Protein AF-A0A660Y8M0-F1 (afdb_monomer_lite)

Structure (mmCIF, N/CA/C/O backbone):
data_AF-A0A660Y8M0-F1
#
_entry.id   AF-A0A660Y8M0-F1
#
loop_
_atom_site.group_PDB
_atom_site.id
_atom_site.type_symbol
_atom_site.label_atom_id
_atom_site.label_alt_id
_atom_site.label_comp_id
_atom_site.label_asym_id
_atom_site.label_entity_id
_atom_site.label_seq_id
_atom_site.pdbx_PDB_ins_code
_atom_site.Cartn_x
_atom_site.Cartn_y
_atom_site.Cartn_z
_atom_site.occupancy
_atom_site.B_iso_or_equiv
_atom_site.auth_seq_id
_atom_site.auth_comp_id
_atom_site.auth_asym_id
_atom_site.auth_atom_id
_atom_site.pdbx_PDB_model_num
ATOM 1 N N . MET A 1 1 ? 20.656 5.392 -5.029 1.00 42.03 1 MET A N 1
ATOM 2 C CA . MET A 1 1 ? 19.446 4.885 -5.705 1.00 42.03 1 MET A CA 1
ATOM 3 C C . MET A 1 1 ? 18.624 4.245 -4.601 1.00 42.03 1 MET A C 1
ATOM 5 O O . MET A 1 1 ? 19.071 3.235 -4.079 1.00 42.03 1 MET A O 1
ATOM 9 N N . ALA A 1 2 ? 17.580 4.914 -4.108 1.00 42.44 2 ALA A N 1
ATOM 10 C CA . ALA A 1 2 ? 16.784 4.403 -2.990 1.00 42.44 2 ALA A CA 1
ATOM 11 C C . ALA A 1 2 ? 16.094 3.099 -3.422 1.00 42.44 2 ALA A C 1
ATOM 13 O O . ALA A 1 2 ? 15.523 3.035 -4.514 1.00 42.44 2 ALA A O 1
ATOM 14 N N . ASN A 1 3 ? 16.236 2.042 -2.625 1.00 54.84 3 ASN A N 1
ATOM 15 C CA . ASN A 1 3 ? 15.782 0.700 -2.972 1.00 54.84 3 ASN A CA 1
ATOM 16 C C . ASN A 1 3 ? 14.257 0.599 -2.810 1.00 54.84 3 ASN A C 1
ATOM 18 O O . ASN A 1 3 ? 13.773 0.027 -1.841 1.00 54.84 3 ASN A O 1
ATOM 22 N N . SER A 1 4 ? 13.507 1.085 -3.806 1.00 68.44 4 SER A N 1
ATOM 23 C CA . SER A 1 4 ? 12.031 1.067 -3.855 1.00 68.44 4 SER A CA 1
ATOM 24 C C . SER A 1 4 ? 11.395 -0.301 -3.552 1.00 68.44 4 SER A C 1
ATOM 26 O O . SER A 1 4 ? 10.241 -0.357 -3.139 1.00 68.44 4 SER A O 1
ATOM 28 N N . TYR A 1 5 ? 12.124 -1.401 -3.755 1.00 70.50 5 TYR A N 1
ATOM 29 C CA . TYR A 1 5 ? 11.663 -2.749 -3.425 1.00 70.50 5 TYR A CA 1
ATOM 30 C C . TYR A 1 5 ? 11.749 -3.064 -1.923 1.00 70.50 5 TYR A C 1
ATOM 32 O O . TYR A 1 5 ? 10.854 -3.699 -1.375 1.00 70.50 5 TYR A O 1
ATOM 40 N N . SER A 1 6 ? 12.802 -2.605 -1.242 1.00 75.00 6 SER A N 1
ATOM 41 C CA . SER A 1 6 ? 12.973 -2.797 0.204 1.00 75.00 6 SER A CA 1
ATOM 42 C C . SER A 1 6 ? 11.938 -2.000 0.997 1.00 75.00 6 SER A C 1
ATOM 44 O O . SER A 1 6 ? 11.353 -2.539 1.932 1.00 75.00 6 SER A O 1
ATOM 46 N N . ASP A 1 7 ? 11.658 -0.766 0.570 1.00 79.44 7 ASP A N 1
ATOM 47 C CA . ASP A 1 7 ? 10.655 0.100 1.201 1.00 79.44 7 ASP A CA 1
ATOM 48 C C . ASP A 1 7 ? 9.244 -0.494 1.063 1.00 79.44 7 ASP A C 1
ATOM 50 O O . ASP A 1 7 ? 8.465 -0.505 2.014 1.00 79.44 7 ASP A O 1
ATOM 54 N N . TYR A 1 8 ? 8.942 -1.073 -0.106 1.00 81.81 8 TYR A N 1
ATOM 55 C CA . TYR A 1 8 ? 7.708 -1.821 -0.350 1.00 81.81 8 TYR A CA 1
ATOM 56 C C . TYR A 1 8 ? 7.564 -3.026 0.590 1.00 81.81 8 TYR A C 1
ATOM 58 O O . TYR A 1 8 ? 6.522 -3.179 1.227 1.00 81.81 8 TYR A O 1
ATOM 66 N N . LEU A 1 9 ? 8.597 -3.870 0.690 1.00 83.88 9 LEU A N 1
ATOM 67 C CA . LEU A 1 9 ? 8.555 -5.064 1.537 1.00 83.88 9 LEU A CA 1
ATOM 68 C C . LEU A 1 9 ? 8.370 -4.708 3.014 1.00 83.88 9 LEU A C 1
ATOM 70 O O . LEU A 1 9 ? 7.603 -5.368 3.714 1.00 83.88 9 LEU A O 1
ATOM 74 N N . LEU A 1 10 ? 9.042 -3.652 3.478 1.00 87.56 10 LEU A N 1
ATOM 75 C CA . LEU A 1 10 ? 8.898 -3.164 4.844 1.00 87.56 10 LEU A CA 1
ATOM 76 C C . LEU A 1 10 ? 7.477 -2.645 5.099 1.00 87.56 10 LEU A C 1
ATOM 78 O O . LEU A 1 10 ? 6.833 -3.063 6.060 1.00 87.56 10 LEU A O 1
ATOM 82 N N . ALA A 1 11 ? 6.963 -1.785 4.216 1.00 88.69 11 ALA A N 1
ATOM 83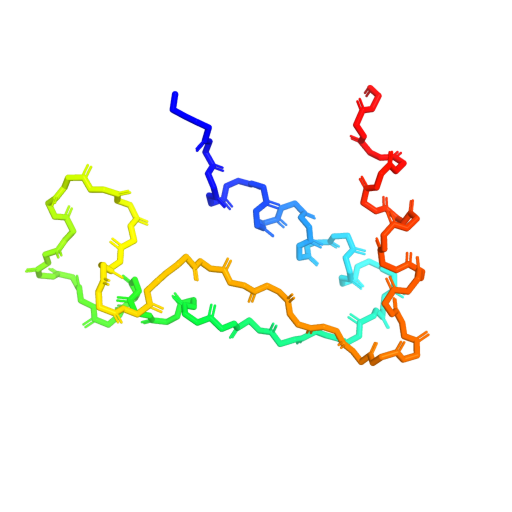 C CA . ALA A 1 11 ? 5.615 -1.243 4.340 1.00 88.69 11 ALA A CA 1
ATOM 84 C C . ALA A 1 11 ? 4.543 -2.347 4.301 1.00 88.69 11 ALA A C 1
ATOM 86 O O . ALA A 1 11 ? 3.641 -2.348 5.137 1.00 88.69 11 ALA A O 1
ATOM 87 N N . GLY A 1 12 ? 4.664 -3.317 3.389 1.00 88.69 12 GLY A N 1
ATOM 88 C CA . GLY A 1 12 ? 3.770 -4.475 3.314 1.00 88.69 12 GLY A CA 1
ATOM 89 C C . GLY A 1 12 ? 3.784 -5.300 4.603 1.00 88.69 12 GLY A C 1
ATOM 90 O O . GLY A 1 12 ? 2.728 -5.531 5.188 1.00 88.69 12 GLY A O 1
ATOM 91 N N . SER A 1 13 ? 4.972 -5.650 5.110 1.00 88.62 13 SER A N 1
ATOM 92 C CA . SER A 1 13 ? 5.122 -6.406 6.364 1.00 88.62 13 SER A CA 1
ATOM 93 C C . SER A 1 13 ? 4.471 -5.705 7.562 1.00 88.62 13 SER A C 1
ATOM 95 O O . SER A 1 13 ? 3.860 -6.361 8.404 1.00 88.62 13 SER A O 1
ATOM 97 N N . LEU A 1 14 ? 4.583 -4.377 7.657 1.00 91.38 14 LEU A N 1
ATOM 98 C CA . LEU A 1 14 ? 3.973 -3.599 8.742 1.00 91.38 14 LEU A CA 1
ATOM 99 C C . LEU A 1 14 ? 2.442 -3.596 8.655 1.00 91.38 14 LEU A C 1
ATOM 101 O O . LEU A 1 14 ? 1.755 -3.698 9.674 1.00 91.38 14 LEU A O 1
ATOM 105 N N . LEU A 1 15 ? 1.893 -3.493 7.444 1.00 90.44 15 LEU A N 1
ATOM 106 C CA . LEU A 1 15 ? 0.448 -3.557 7.227 1.00 90.44 15 LEU A CA 1
ATOM 107 C C . LEU A 1 15 ? -0.107 -4.947 7.555 1.00 90.44 15 LEU A C 1
ATOM 109 O O . LEU A 1 15 ? -1.150 -5.037 8.210 1.00 90.44 15 LEU A O 1
ATOM 113 N N . GLU A 1 16 ? 0.614 -6.011 7.193 1.00 89.88 16 GLU A N 1
ATOM 114 C CA . GLU A 1 16 ? 0.276 -7.387 7.578 1.00 89.88 16 GLU A CA 1
ATOM 115 C C . GLU A 1 16 ? 0.280 -7.564 9.101 1.00 89.88 16 GLU A C 1
ATOM 117 O O . GLU A 1 16 ? -0.705 -8.046 9.665 1.00 89.88 16 GLU A O 1
ATOM 122 N N . GLU A 1 17 ? 1.330 -7.103 9.791 1.00 91.88 17 GLU A N 1
ATOM 123 C CA . GLU A 1 17 ? 1.431 -7.178 11.256 1.00 91.88 17 GLU A CA 1
ATOM 124 C C . GLU A 1 17 ? 0.237 -6.491 11.944 1.00 91.88 17 GLU A C 1
ATOM 126 O O . GLU A 1 17 ? -0.325 -6.9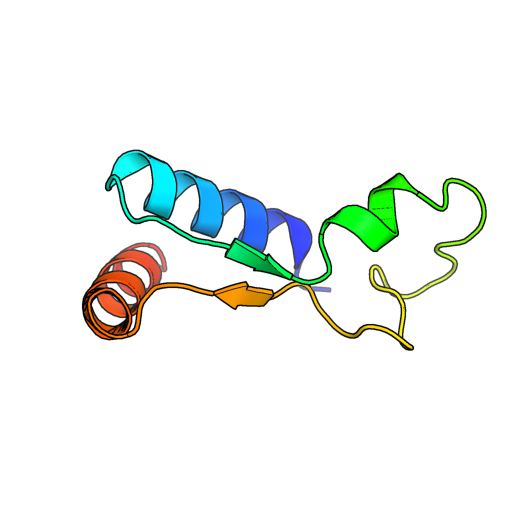95 12.922 1.00 91.88 17 GLU A O 1
ATOM 131 N N . LYS A 1 18 ? -0.201 -5.342 11.413 1.00 90.50 18 LYS A N 1
ATOM 132 C CA . LYS A 1 18 ? -1.334 -4.575 11.954 1.00 90.50 18 LYS A CA 1
ATOM 133 C C . LYS A 1 18 ? -2.701 -5.023 11.430 1.00 90.50 18 LYS A C 1
ATOM 135 O O . LYS A 1 18 ? -3.703 -4.410 11.813 1.00 90.50 18 LYS A O 1
ATOM 140 N N . ASN A 1 19 ? -2.758 -6.103 10.644 1.00 91.25 19 ASN A N 1
ATOM 141 C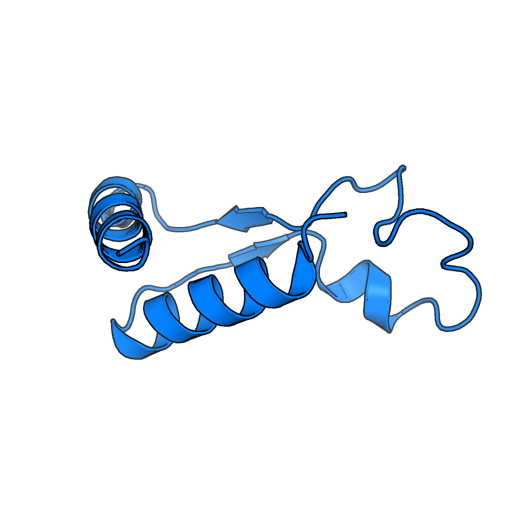 CA . ASN A 1 19 ? -3.972 -6.648 10.028 1.00 91.25 19 ASN A CA 1
ATOM 142 C C . ASN A 1 19 ? -4.742 -5.600 9.203 1.00 91.25 19 ASN A C 1
ATOM 144 O O . ASN A 1 19 ? -5.972 -5.548 9.244 1.00 91.25 19 ASN A O 1
ATOM 148 N N . ILE A 1 20 ? -4.019 -4.740 8.483 1.00 91.06 20 ILE A N 1
ATOM 149 C CA . ILE A 1 20 ? -4.605 -3.750 7.576 1.00 91.06 20 ILE A CA 1
ATOM 150 C C . ILE A 1 20 ? -4.635 -4.361 6.174 1.00 91.06 20 ILE A C 1
ATOM 152 O O . ILE A 1 20 ? -3.572 -4.619 5.611 1.00 91.06 20 ILE A O 1
ATOM 156 N N . PRO A 1 21 ? -5.819 -4.597 5.582 1.00 88.06 21 PRO A N 1
ATOM 157 C CA . PRO A 1 21 ? -5.909 -5.099 4.220 1.00 88.06 21 PRO A CA 1
ATOM 158 C C . PRO A 1 21 ? -5.346 -4.080 3.229 1.00 88.06 21 PRO A C 1
ATOM 160 O O . PRO A 1 21 ? -5.736 -2.909 3.233 1.00 88.06 21 PRO A O 1
ATOM 163 N N . PHE A 1 22 ? -4.483 -4.546 2.335 1.00 87.62 22 PHE A N 1
ATOM 164 C CA . PHE A 1 22 ? -3.927 -3.732 1.265 1.00 87.62 22 PHE A CA 1
ATOM 165 C C . PHE A 1 22 ? -3.941 -4.487 -0.061 1.00 87.62 22 PHE A C 1
ATOM 167 O O . PHE A 1 22 ? -4.014 -5.715 -0.114 1.00 87.62 22 PHE A O 1
ATOM 174 N N . LEU A 1 23 ? -3.895 -3.724 -1.144 1.00 85.62 23 LEU A N 1
ATOM 175 C CA . LEU A 1 23 ? -3.695 -4.209 -2.497 1.00 85.62 23 LEU A CA 1
ATOM 176 C C . LEU A 1 23 ? -2.377 -3.661 -3.013 1.00 85.62 23 LEU A C 1
ATOM 178 O O . LEU A 1 23 ? -2.044 -2.497 -2.785 1.00 85.62 23 LEU A O 1
ATOM 182 N N . VAL A 1 24 ? -1.660 -4.492 -3.757 1.00 84.56 24 VAL A N 1
ATOM 183 C CA . VAL A 1 24 ? -0.438 -4.075 -4.431 1.00 84.56 24 VAL A CA 1
ATOM 184 C C . VAL A 1 24 ? -0.734 -3.930 -5.910 1.00 84.56 24 VAL A C 1
ATOM 186 O O . VAL A 1 24 ? -1.209 -4.854 -6.576 1.00 84.56 24 VAL A O 1
ATOM 189 N N . LYS A 1 25 ? -0.455 -2.746 -6.440 1.00 80.00 25 LYS A N 1
ATOM 190 C CA . LYS A 1 25 ? -0.537 -2.475 -7.870 1.00 80.00 25 LYS A CA 1
ATOM 191 C C . LYS A 1 25 ? 0.871 -2.503 -8.450 1.00 80.00 25 LYS A C 1
ATOM 193 O O . LYS A 1 25 ? 1.823 -2.043 -7.825 1.00 80.00 25 LYS A O 1
ATOM 198 N N . ASN A 1 26 ? 0.990 -3.044 -9.661 1.00 73.88 26 ASN A N 1
ATOM 199 C CA . ASN A 1 26 ? 2.245 -3.167 -10.410 1.00 73.88 26 ASN A CA 1
ATOM 200 C C . ASN A 1 26 ? 3.293 -4.142 -9.821 1.00 73.88 26 ASN A C 1
ATOM 202 O O . ASN A 1 26 ? 4.382 -4.249 -10.378 1.00 73.88 26 ASN A O 1
ATOM 206 N N . GLU A 1 27 ? 2.962 -4.917 -8.779 1.00 66.06 27 GLU A N 1
ATOM 207 C CA . GLU A 1 27 ? 3.846 -5.944 -8.190 1.00 66.06 27 GLU A CA 1
ATOM 208 C C . GLU A 1 27 ? 4.219 -7.047 -9.200 1.00 66.06 27 GLU A C 1
ATOM 210 O O . GLU A 1 27 ? 5.383 -7.407 -9.373 1.00 66.06 27 GLU A O 1
ATOM 215 N N . GLY A 1 28 ? 3.217 -7.548 -9.933 1.00 55.88 28 GLY A N 1
ATOM 216 C CA . GLY A 1 28 ? 3.327 -8.736 -10.789 1.00 55.88 28 GLY A CA 1
ATOM 217 C C . GLY A 1 28 ? 3.969 -8.521 -12.163 1.00 55.88 28 GLY A C 1
ATOM 218 O O . GLY A 1 28 ? 4.281 -9.494 -12.850 1.00 55.88 28 GLY A O 1
ATOM 219 N N . VAL A 1 29 ? 4.226 -7.276 -12.577 1.00 51.09 29 VAL A N 1
ATOM 220 C CA . VAL A 1 29 ? 4.927 -7.008 -13.849 1.00 51.09 29 VAL A CA 1
ATOM 221 C C . VAL A 1 29 ? 6.411 -7.382 -13.733 1.00 51.09 29 VAL A C 1
ATOM 223 O O . VAL A 1 29 ? 7.037 -7.720 -14.732 1.00 51.09 29 VAL A O 1
ATOM 226 N N . GLN A 1 30 ? 6.965 -7.415 -12.516 1.00 50.97 30 GLN A N 1
ATOM 227 C CA . GLN A 1 30 ? 8.333 -7.889 -12.286 1.00 50.97 30 GLN A CA 1
ATOM 228 C C . GLN A 1 30 ? 8.462 -9.423 -12.336 1.00 50.97 30 GLN A C 1
ATOM 230 O O . GLN A 1 30 ? 9.522 -9.922 -1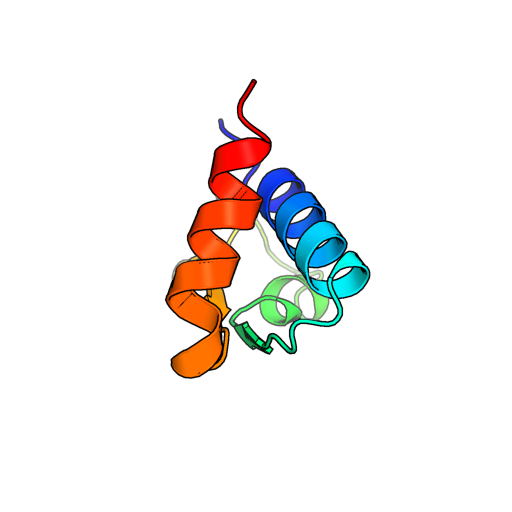2.700 1.00 50.97 30 GLN A O 1
ATOM 235 N N . SER A 1 31 ? 7.398 -10.183 -12.031 1.00 50.66 31 SER A N 1
ATOM 236 C CA . SER A 1 31 ? 7.443 -11.658 -11.996 1.00 50.66 31 SER A CA 1
ATOM 237 C C . SER A 1 31 ? 7.125 -12.320 -13.351 1.00 50.66 31 SER A C 1
ATOM 239 O O . SER A 1 31 ? 7.647 -13.392 -13.650 1.00 50.66 31 SER A O 1
ATOM 241 N N . LEU A 1 32 ? 6.337 -11.669 -14.219 1.00 48.03 32 LEU A N 1
ATOM 242 C CA . LEU A 1 32 ? 5.940 -12.223 -15.528 1.00 48.03 32 LEU A CA 1
ATOM 243 C C . LEU A 1 32 ? 6.924 -11.941 -16.678 1.00 48.03 32 LEU A C 1
ATOM 245 O O . LEU A 1 32 ? 6.764 -12.491 -17.766 1.00 48.03 32 LEU A O 1
ATOM 249 N N . PHE A 1 33 ? 7.956 -11.126 -16.455 1.00 48.62 33 PHE A N 1
ATOM 250 C CA . PHE A 1 33 ? 8.931 -10.759 -17.484 1.00 48.62 33 PHE A CA 1
ATOM 251 C C . PHE A 1 33 ? 10.364 -11.058 -17.044 1.00 48.62 33 PHE A C 1
ATOM 253 O O . PHE A 1 33 ? 11.215 -10.168 -17.020 1.00 48.62 33 PHE A O 1
ATOM 260 N N . GLY A 1 34 ? 10.685 -12.339 -16.835 1.00 50.41 34 GLY A N 1
ATOM 261 C CA . GLY A 1 34 ? 12.069 -12.850 -16.833 1.00 50.41 34 GLY A CA 1
ATOM 262 C C . GLY A 1 34 ? 12.848 -12.609 -18.147 1.00 50.41 34 GLY A C 1
ATOM 263 O O . GLY A 1 34 ? 13.774 -13.349 -18.455 1.00 50.41 34 GLY A O 1
ATOM 264 N N . LEU A 1 35 ? 12.465 -11.600 -18.938 1.00 50.72 35 LEU A N 1
ATOM 265 C CA . LEU A 1 35 ? 12.967 -11.244 -20.261 1.00 50.72 35 LEU A CA 1
ATOM 266 C C . LEU A 1 35 ? 13.174 -9.730 -20.482 1.00 50.72 35 LEU A C 1
ATOM 268 O O . LEU A 1 35 ? 13.333 -9.318 -21.628 1.00 50.72 35 LEU A O 1
ATOM 272 N N . GLY A 1 36 ? 13.238 -8.880 -19.448 1.00 48.50 36 GLY A N 1
ATOM 273 C CA . GLY A 1 36 ? 13.728 -7.513 -19.684 1.00 48.50 36 GLY A CA 1
ATOM 274 C C . GLY A 1 36 ? 13.388 -6.462 -18.640 1.00 48.50 36 GLY A C 1
ATOM 275 O O . GLY A 1 36 ? 12.532 -5.618 -18.871 1.00 48.50 36 GLY A O 1
ATOM 276 N N . VAL A 1 37 ? 14.149 -6.425 -17.549 1.00 51.06 37 VAL A N 1
ATOM 277 C CA . VAL A 1 37 ? 14.347 -5.198 -16.763 1.00 51.06 37 VAL A CA 1
ATOM 278 C C . VAL A 1 37 ? 15.782 -4.721 -16.969 1.00 51.06 37 VAL A C 1
ATOM 280 O O . VAL A 1 37 ? 16.662 -4.920 -16.139 1.00 51.06 37 VAL A O 1
ATOM 283 N N . VAL A 1 38 ? 16.041 -4.115 -18.129 1.00 48.56 38 VAL A N 1
ATOM 284 C CA . VAL A 1 38 ? 17.281 -3.365 -18.364 1.00 48.56 38 VAL A CA 1
ATOM 285 C C . VAL A 1 38 ? 17.065 -1.940 -17.845 1.00 48.56 38 VAL A C 1
ATOM 287 O O . VAL A 1 38 ? 16.328 -1.167 -18.450 1.00 48.56 38 VAL A O 1
ATOM 290 N N . GLY A 1 39 ? 17.706 -1.587 -16.726 1.00 54.34 39 GLY A N 1
ATOM 291 C CA . GLY A 1 39 ? 18.018 -0.193 -16.376 1.00 54.34 39 GLY A CA 1
ATOM 292 C C . GLY A 1 39 ? 17.349 0.414 -15.132 1.00 54.34 39 GLY A C 1
ATOM 293 O O . GLY A 1 39 ? 18.066 1.000 -14.328 1.00 54.34 39 GLY A O 1
ATOM 294 N N . THR A 1 40 ? 16.021 0.322 -14.952 1.00 53.47 40 THR A N 1
ATOM 295 C CA . THR A 1 40 ? 15.286 1.249 -14.043 1.00 53.47 40 THR A CA 1
ATOM 296 C C . THR A 1 40 ? 14.620 0.640 -12.801 1.00 53.47 40 THR A C 1
ATOM 298 O O . THR A 1 40 ? 14.247 1.392 -11.907 1.00 53.47 40 THR A O 1
ATOM 301 N N . GLY A 1 41 ? 14.449 -0.685 -12.712 1.00 52.00 41 GLY A N 1
ATOM 302 C CA . GLY A 1 41 ? 13.818 -1.344 -11.548 1.00 52.00 41 GLY A CA 1
ATOM 303 C C . GLY A 1 41 ? 12.279 -1.300 -11.497 1.00 52.00 41 GLY A C 1
ATOM 304 O O . GLY A 1 41 ? 11.687 -1.819 -10.558 1.00 52.00 41 GLY A O 1
ATOM 305 N N . PHE A 1 42 ? 11.624 -0.726 -12.511 1.00 54.88 42 PHE A N 1
ATOM 306 C CA . PHE A 1 42 ? 10.179 -0.824 -12.764 1.00 54.88 42 PHE A CA 1
ATOM 307 C C . PHE A 1 42 ? 9.908 -0.656 -14.269 1.00 54.88 42 PHE A C 1
ATOM 309 O O . PHE A 1 42 ? 10.716 -0.056 -14.983 1.00 54.88 42 PHE A O 1
ATOM 316 N N . ASN A 1 43 ? 8.781 -1.172 -14.770 1.00 55.75 43 ASN A N 1
ATOM 317 C CA . ASN A 1 43 ? 8.380 -0.982 -16.165 1.00 55.75 43 ASN A CA 1
ATOM 318 C C . ASN A 1 43 ? 7.806 0.445 -16.353 1.00 55.75 43 ASN A C 1
ATOM 320 O O . ASN A 1 43 ? 6.785 0.765 -15.735 1.00 55.75 43 ASN A O 1
ATOM 324 N N . PRO A 1 44 ? 8.406 1.307 -17.203 1.00 58.06 44 PRO A N 1
ATOM 325 C CA . PRO A 1 44 ? 7.962 2.692 -17.394 1.00 58.06 44 PRO A CA 1
ATOM 326 C C . PRO A 1 44 ? 6.551 2.814 -17.990 1.00 58.06 44 PRO A C 1
ATOM 328 O O . PRO A 1 44 ? 5.953 3.882 -17.905 1.00 58.06 44 PRO A O 1
ATOM 331 N N . VAL A 1 45 ? 6.001 1.740 -18.567 1.00 63.62 45 VAL A N 1
ATOM 332 C CA . VAL A 1 45 ? 4.618 1.696 -19.068 1.00 63.62 45 VAL A CA 1
ATOM 333 C C . VAL A 1 45 ? 3.610 1.574 -17.922 1.00 63.62 45 VAL A C 1
ATOM 335 O O . VAL A 1 45 ? 2.532 2.158 -17.993 1.00 63.62 45 VAL A O 1
ATOM 338 N N . THR A 1 46 ? 3.939 0.824 -16.865 1.00 66.12 46 THR A N 1
ATOM 339 C CA . THR A 1 46 ? 3.017 0.546 -15.746 1.00 66.12 46 THR A CA 1
ATOM 340 C C . THR A 1 46 ? 3.245 1.443 -14.531 1.00 66.12 46 THR A C 1
ATOM 342 O O . THR A 1 46 ? 2.331 1.607 -13.726 1.00 66.12 46 THR A O 1
ATOM 345 N N . GLY A 1 47 ? 4.423 2.062 -14.416 1.00 71.00 47 GLY A N 1
ATOM 346 C CA . GLY A 1 47 ? 4.766 2.957 -13.309 1.00 71.00 47 GLY A CA 1
ATOM 347 C C . GLY A 1 47 ?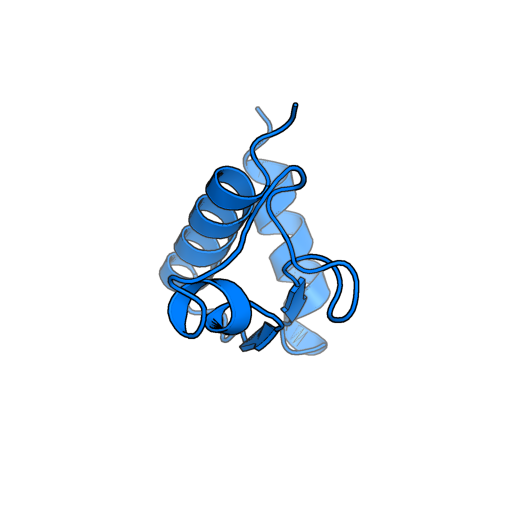 5.332 2.227 -12.080 1.00 71.00 47 GLY A C 1
ATOM 348 O O . GLY A 1 47 ? 5.627 1.029 -12.161 1.00 71.00 47 GLY A O 1
ATOM 349 N N . PRO A 1 48 ? 5.543 2.948 -10.963 1.00 74.69 48 PRO A N 1
ATOM 350 C CA . PRO A 1 48 ? 6.110 2.390 -9.735 1.00 74.69 48 PRO A CA 1
ATOM 351 C C . PRO A 1 48 ? 5.154 1.401 -9.048 1.00 74.69 48 PRO A C 1
ATOM 353 O O . PRO A 1 48 ? 3.969 1.317 -9.381 1.00 74.69 48 PRO A O 1
ATOM 356 N N . ILE A 1 49 ? 5.678 0.650 -8.076 1.00 79.56 49 ILE A N 1
ATOM 357 C CA . ILE A 1 49 ? 4.855 -0.163 -7.171 1.00 79.56 49 ILE A CA 1
ATOM 358 C C . ILE A 1 49 ? 4.035 0.782 -6.291 1.00 79.56 49 ILE A C 1
ATOM 360 O O . ILE A 1 49 ? 4.576 1.732 -5.728 1.00 79.56 49 ILE A O 1
ATOM 364 N N . GLU A 1 50 ? 2.739 0.510 -6.160 1.00 84.38 50 GLU A N 1
ATOM 365 C CA . GLU A 1 50 ? 1.842 1.284 -5.301 1.00 84.38 50 GLU A CA 1
ATOM 366 C C . GLU A 1 50 ? 1.146 0.359 -4.297 1.00 84.38 50 GLU A C 1
ATOM 368 O O . GLU A 1 50 ? 0.586 -0.674 -4.678 1.00 84.38 50 GLU A O 1
ATOM 373 N N . LEU A 1 51 ? 1.137 0.767 -3.026 1.00 85.88 51 LEU A N 1
ATOM 374 C CA . LEU A 1 51 ? 0.345 0.152 -1.962 1.00 85.88 51 LEU A CA 1
ATOM 375 C C . LEU A 1 51 ? -0.965 0.917 -1.796 1.00 85.88 51 LEU A C 1
ATOM 377 O O . LEU A 1 51 ? -0.972 2.130 -1.589 1.00 85.88 51 LEU A O 1
ATOM 381 N N . HIS A 1 52 ? -2.081 0.206 -1.911 1.00 88.38 52 HIS A N 1
ATOM 382 C CA . HIS A 1 52 ? -3.422 0.770 -1.812 1.00 88.38 52 HIS A CA 1
ATOM 383 C C . HIS A 1 52 ? -4.111 0.181 -0.589 1.00 88.38 52 HIS A C 1
ATOM 385 O O . HIS A 1 52 ? -4.247 -1.033 -0.475 1.00 88.38 52 HIS A O 1
ATOM 391 N N . VAL A 1 53 ? -4.578 1.040 0.310 1.00 91.31 53 VAL A N 1
ATOM 392 C CA . VAL A 1 53 ? -5.362 0.655 1.491 1.00 91.31 53 VAL A CA 1
ATOM 393 C C . VAL A 1 53 ? -6.784 1.183 1.361 1.00 91.31 53 VAL A C 1
ATOM 395 O O . VAL A 1 53 ? -7.054 2.100 0.579 1.00 91.31 53 VAL A O 1
ATOM 398 N N . GLN A 1 54 ? -7.714 0.628 2.137 1.00 92.00 54 GLN A N 1
ATOM 399 C CA . GLN A 1 54 ? -9.052 1.208 2.215 1.00 92.00 54 GLN A CA 1
ATOM 400 C C . GLN A 1 54 ? -8.979 2.636 2.766 1.00 92.00 54 GLN A C 1
ATOM 402 O O . GLN A 1 54 ? -8.178 2.938 3.650 1.00 92.00 54 GLN A O 1
ATOM 407 N N . SER A 1 55 ? -9.851 3.527 2.288 1.00 90.31 55 SER A N 1
ATOM 408 C CA . SER A 1 55 ? -9.839 4.936 2.708 1.00 90.31 55 SER A CA 1
ATOM 409 C C . SER A 1 55 ? -10.007 5.117 4.222 1.00 90.31 55 SER A C 1
ATOM 411 O O . SER A 1 55 ? -9.459 6.063 4.781 1.00 90.31 55 SER A O 1
ATOM 413 N N . GLY A 1 56 ? -10.718 4.200 4.891 1.00 92.25 56 GLY A N 1
ATOM 414 C CA . GLY A 1 56 ? -10.857 4.193 6.351 1.00 92.25 56 GLY A CA 1
ATOM 415 C C . GLY A 1 56 ? -9.544 3.931 7.099 1.00 92.25 56 GLY A C 1
ATOM 416 O O . GLY A 1 56 ? -9.359 4.446 8.198 1.00 92.25 56 GLY A O 1
ATOM 417 N N . ASP A 1 57 ? -8.608 3.215 6.476 1.00 90.56 57 ASP A N 1
ATOM 418 C CA . ASP A 1 57 ? -7.307 2.860 7.049 1.00 90.56 57 ASP A CA 1
ATOM 419 C C . ASP A 1 57 ? -6.170 3.772 6.570 1.00 90.56 57 ASP A C 1
ATOM 421 O O . ASP A 1 57 ? -5.045 3.660 7.056 1.00 90.56 57 ASP A O 1
ATOM 425 N N . ALA A 1 58 ? -6.441 4.708 5.653 1.00 88.81 58 ALA A N 1
ATOM 426 C CA . ALA A 1 58 ? -5.424 5.581 5.064 1.00 88.81 58 ALA A CA 1
ATOM 427 C C . ALA A 1 58 ? -4.669 6.397 6.123 1.00 88.81 58 ALA A C 1
ATOM 429 O O . ALA A 1 58 ? -3.440 6.420 6.136 1.00 88.81 58 ALA A O 1
ATOM 430 N N . LYS A 1 59 ? -5.395 7.019 7.060 1.00 90.19 59 LYS A N 1
ATOM 431 C CA . LYS A 1 59 ? -4.776 7.814 8.131 1.00 90.19 59 LYS A CA 1
ATOM 432 C C . LYS A 1 59 ? -3.915 6.945 9.054 1.00 90.19 59 LYS A C 1
ATOM 434 O O . LYS A 1 59 ? -2.776 7.293 9.340 1.00 90.19 59 LYS A O 1
ATOM 439 N N . ARG A 1 60 ? -4.450 5.794 9.464 1.00 88.25 60 ARG A N 1
ATOM 440 C CA . ARG A 1 60 ? -3.759 4.830 10.329 1.00 88.25 60 ARG A CA 1
ATOM 441 C C . ARG A 1 60 ? -2.500 4.270 9.663 1.00 88.25 60 ARG A C 1
ATOM 443 O O . ARG A 1 60 ? -1.487 4.086 10.323 1.00 88.25 60 ARG A O 1
ATOM 450 N N . THR A 1 61 ? -2.563 4.030 8.357 1.00 89.31 61 THR A N 1
ATOM 451 C CA . THR A 1 61 ? -1.433 3.564 7.546 1.00 89.31 61 THR A CA 1
ATOM 452 C C . THR A 1 61 ? -0.298 4.582 7.547 1.00 89.31 61 THR A C 1
ATOM 454 O O . THR A 1 61 ? 0.841 4.214 7.812 1.00 89.31 61 THR A O 1
ATOM 457 N N . VAL A 1 62 ? -0.602 5.865 7.332 1.00 89.25 62 VAL A N 1
ATOM 458 C CA . VAL A 1 62 ? 0.407 6.936 7.391 1.00 89.25 62 VAL A CA 1
ATOM 459 C C . VAL A 1 62 ? 1.053 7.008 8.775 1.00 89.25 62 VAL A C 1
ATOM 461 O O . VAL A 1 62 ? 2.272 7.062 8.870 1.00 89.25 62 VAL A O 1
ATOM 464 N N . GLU A 1 63 ? 0.258 6.939 9.846 1.00 89.19 63 GLU A N 1
ATOM 465 C CA . GLU A 1 63 ? 0.780 6.954 11.220 1.00 89.19 63 GLU A CA 1
ATOM 466 C C . GLU A 1 63 ? 1.744 5.786 11.491 1.00 89.19 63 GLU A C 1
ATOM 468 O O . GLU A 1 63 ? 2.796 5.987 12.098 1.00 89.19 63 GLU A O 1
ATOM 473 N N . ILE A 1 64 ? 1.418 4.578 11.014 1.00 88.38 64 ILE A N 1
ATOM 474 C CA . ILE A 1 64 ? 2.279 3.395 11.161 1.00 88.38 64 ILE A CA 1
ATOM 475 C C . ILE A 1 64 ? 3.595 3.585 10.408 1.00 88.38 64 ILE A C 1
ATOM 477 O O . ILE A 1 64 ? 4.652 3.347 10.983 1.00 88.38 64 ILE A O 1
ATOM 481 N N . LEU A 1 65 ? 3.538 4.016 9.146 1.00 86.62 65 LEU A N 1
ATOM 482 C CA . LEU A 1 65 ? 4.725 4.119 8.294 1.00 86.62 65 LEU A CA 1
ATOM 483 C C . LEU A 1 65 ? 5.665 5.248 8.740 1.00 86.62 65 LEU A C 1
ATOM 485 O O . LEU A 1 65 ? 6.873 5.045 8.772 1.00 86.62 65 LEU A O 1
ATOM 489 N N . SER A 1 66 ? 5.128 6.396 9.161 1.00 86.06 66 SER A N 1
ATOM 490 C CA . SER A 1 66 ? 5.940 7.511 9.670 1.00 86.06 66 SER A CA 1
ATOM 491 C C . SER A 1 66 ? 6.555 7.248 11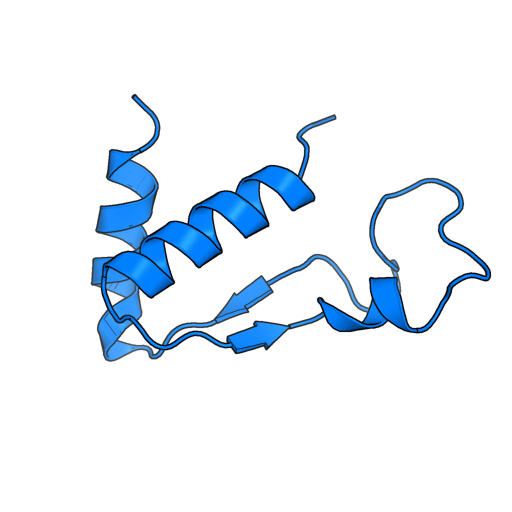.049 1.00 86.06 66 SER A C 1
ATOM 493 O O . SER A 1 66 ? 7.521 7.905 11.413 1.00 86.06 66 SER A O 1
ATOM 495 N N . SER A 1 67 ? 6.033 6.288 11.820 1.00 77.31 67 SER A N 1
ATOM 496 C CA . SER A 1 67 ? 6.601 5.910 13.127 1.00 77.31 67 SER A CA 1
ATOM 497 C C . SER A 1 67 ? 7.778 4.927 13.016 1.00 77.31 67 SER A C 1
ATOM 499 O O . SER A 1 67 ? 8.187 4.354 14.023 1.00 77.31 67 SER A O 1
ATOM 501 N N . GLN A 1 68 ? 8.255 4.630 11.805 1.00 66.69 68 GLN A N 1
ATOM 502 C CA . GLN A 1 68 ? 9.336 3.670 11.536 1.00 66.69 68 GLN A CA 1
ATOM 503 C C . GLN A 1 68 ? 10.548 4.325 10.846 1.00 66.69 68 GLN A C 1
ATOM 505 O O . GLN A 1 68 ? 11.472 3.621 10.451 1.00 66.69 68 GLN A O 1
ATOM 510 N N . GLU A 1 69 ? 10.545 5.656 10.696 1.00 57.84 69 GLU A N 1
ATOM 511 C CA . GLU A 1 69 ? 11.638 6.452 10.110 1.00 57.84 69 GLU A CA 1
ATOM 512 C C . GLU A 1 69 ? 12.661 6.971 11.155 1.00 57.84 69 GLU A C 1
ATOM 514 O O . GLU A 1 69 ? 13.472 7.835 10.822 1.00 57.84 69 GLU A O 1
ATOM 519 N N . ASP A 1 70 ? 12.638 6.455 12.394 1.00 45.19 70 ASP A N 1
ATOM 520 C CA . ASP A 1 70 ? 13.577 6.810 13.482 1.00 45.19 70 ASP A CA 1
ATOM 521 C C . ASP A 1 70 ? 14.884 5.986 13.473 1.00 45.19 70 ASP A C 1
ATOM 523 O O . ASP A 1 70 ? 14.818 4.736 13.378 1.00 45.19 70 ASP A O 1
#

Sequence (70 aa):
MANSYSDYLLAGSLLEEKNIPFLVKNEGVQSLFGLGVVGTGFNPVTGPIELHVQSGDAKRTVEILSSQED

pLDDT: mean 73.58, std 16.82, range [42.03, 92.25]

Radius of gyration: 13.59 Å; chains: 1; bounding box: 30×21×34 Å

Foldseek 3Di:
DPPLPVLVVVLVVLCVVVVFDKDKFQPCVVVVPPPDDPDDNGDPVRDGIDIGGPPVCVVVSVVSSVVPPD

Secondary structure (DSSP, 8-state):
---HHHHHHHHHHHHHHTT--EEEESGGGTTS-TT---SSSS-TTT-S-EEEE-TTTHHHHHHHHHTT--